Protein AF-A0A813DDY8-F1 (afdb_monomer_lite)

InterPro domains:
  IPR035969 Rab-GAP-TBC domain superfamily [SSF47923] (26-89)

Sequence (117 aa):
SSSASASSSRSSPPAAPKRSTKAMKFDKLLSVPSVDLAALRELLWSGAPEEEPKFRAESWQILLGYLPPVRDRQGPGIAKKRDEYEELRRRHYQSEDGSGELGPHDAESGATLRQIR

Foldseek 3Di:
DDDDDDDDDDDDDPDDPDQDPLNVVLCVQLVDQAHDLVSLCVSCVVPHDPSDCVSVVVSCCCNVVVAPSGDVPRVVSNVVVVVVVVVVCCVPPVVPPDDDDDDVPCPPVVPPPPPDD

Organism: Polarella glacialis (NCBI:txid89957)

Secondary structure (DSSP, 8-state):
----------PPPPPPPPPPHHHHHHHHHHHSSB--HHHHHHHHHT---SS-HHHHHHHHHHHTTSS-SBGGGHHHHHHHHHHHHHHHHHHHHTTSSS-----TT-SSTTSTTS---

Structure (mmCIF, N/CA/C/O backbone):
data_AF-A0A813DDY8-F1
#
_entry.id   AF-A0A813DDY8-F1
#
loop_
_atom_site.group_PDB
_atom_site.id
_atom_site.type_symbol
_atom_site.label_atom_id
_atom_site.label_alt_id
_atom_site.label_comp_id
_atom_site.label_asym_id
_atom_site.label_entity_id
_atom_site.label_seq_id
_atom_site.pdbx_PDB_ins_code
_atom_site.Cartn_x
_atom_site.Cartn_y
_atom_site.Cartn_z
_atom_site.occupancy
_atom_site.B_iso_or_equiv
_atom_site.auth_seq_id
_atom_site.auth_comp_id
_atom_site.auth_asym_i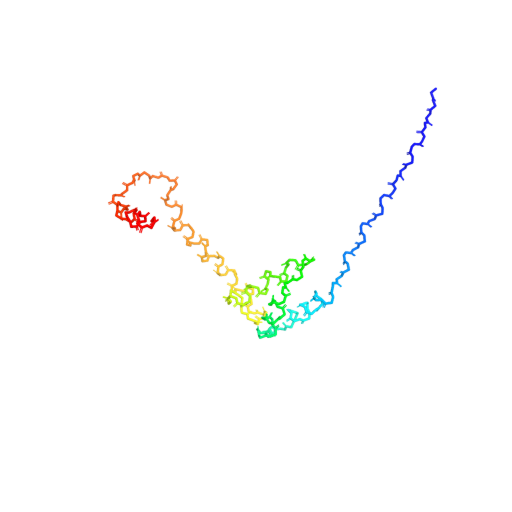d
_atom_site.auth_atom_id
_atom_site.pdbx_PDB_model_num
ATOM 1 N N . SER A 1 1 ? 41.869 3.707 49.674 1.00 40.78 1 SER A N 1
ATOM 2 C CA . SER A 1 1 ? 41.173 3.593 48.380 1.00 40.78 1 SER A CA 1
ATOM 3 C C . SER A 1 1 ? 39.799 3.005 48.620 1.00 40.78 1 SER A C 1
ATOM 5 O O . SER A 1 1 ? 39.710 1.825 48.924 1.00 40.78 1 SER A O 1
ATOM 7 N N . SER A 1 2 ? 38.755 3.832 48.600 1.00 40.12 2 SER A N 1
ATOM 8 C CA . SER A 1 2 ? 37.381 3.411 48.900 1.00 40.12 2 SER A CA 1
ATOM 9 C C . SER A 1 2 ? 36.609 3.266 47.592 1.00 40.12 2 SER A C 1
ATOM 11 O O . SER A 1 2 ? 36.370 4.260 46.910 1.00 40.12 2 SER A O 1
ATOM 13 N N . SER A 1 3 ? 36.261 2.033 47.225 1.00 43.38 3 SER A N 1
ATOM 14 C CA . SER A 1 3 ? 35.426 1.735 46.058 1.00 43.38 3 SER A CA 1
ATOM 15 C C . SER A 1 3 ? 33.970 2.072 46.367 1.00 43.38 3 SER A C 1
ATOM 17 O O . SER A 1 3 ? 33.328 1.389 47.163 1.00 43.38 3 SER A O 1
ATOM 19 N N . ALA A 1 4 ? 33.451 3.126 45.741 1.00 47.62 4 ALA A N 1
ATOM 20 C CA . ALA A 1 4 ? 32.031 3.441 45.745 1.00 47.62 4 ALA A CA 1
ATOM 21 C C . ALA A 1 4 ? 31.342 2.686 44.599 1.00 47.62 4 ALA A C 1
ATOM 23 O O . ALA A 1 4 ? 31.556 2.974 43.422 1.00 47.62 4 ALA A O 1
ATOM 24 N N . SER A 1 5 ? 30.517 1.707 44.961 1.00 52.09 5 SER A N 1
ATOM 25 C CA . SER A 1 5 ? 29.591 1.016 44.067 1.00 52.09 5 SER A CA 1
ATOM 26 C C . SER A 1 5 ? 28.517 1.996 43.587 1.00 52.09 5 SER A C 1
ATOM 28 O O . SER A 1 5 ? 27.595 2.320 44.334 1.00 52.09 5 SE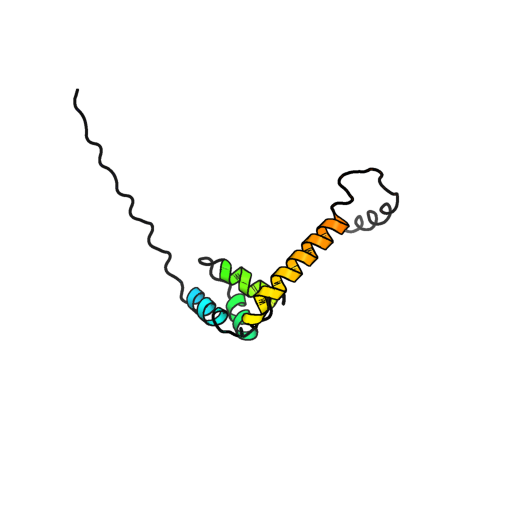R A O 1
ATOM 30 N N . ALA A 1 6 ? 28.630 2.485 42.351 1.00 57.03 6 ALA A N 1
ATOM 31 C CA . ALA A 1 6 ? 27.587 3.284 41.720 1.00 57.03 6 ALA A CA 1
ATOM 32 C C . ALA A 1 6 ? 26.569 2.367 41.025 1.00 57.03 6 ALA A C 1
ATOM 34 O O . ALA A 1 6 ? 26.887 1.588 40.129 1.00 57.03 6 ALA A O 1
ATOM 35 N N . SER A 1 7 ? 25.340 2.475 41.511 1.00 48.88 7 SER A N 1
ATOM 36 C CA . SER A 1 7 ? 24.105 1.814 41.108 1.00 48.88 7 SER A CA 1
ATOM 37 C C . SER A 1 7 ? 23.877 1.752 39.593 1.00 48.88 7 SER A C 1
ATOM 39 O O . SER A 1 7 ? 23.726 2.787 38.942 1.00 48.88 7 SER A O 1
ATOM 41 N N . SER A 1 8 ? 23.726 0.539 39.057 1.00 51.22 8 SER A N 1
ATOM 42 C CA . SER A 1 8 ? 23.184 0.311 37.716 1.00 51.22 8 SER A CA 1
ATOM 43 C C . SER A 1 8 ? 21.703 0.694 37.685 1.00 51.22 8 SER A C 1
ATOM 45 O O . SER A 1 8 ? 20.841 -0.067 38.132 1.00 51.22 8 SER A O 1
ATOM 47 N N . SER A 1 9 ? 21.392 1.872 37.149 1.00 54.31 9 SER A N 1
ATOM 48 C CA . SER A 1 9 ? 20.030 2.250 36.787 1.00 54.31 9 SER A CA 1
ATOM 49 C C . SER A 1 9 ? 19.572 1.368 35.624 1.00 54.31 9 SER A C 1
ATOM 51 O O . SER A 1 9 ? 19.980 1.521 34.476 1.00 54.31 9 SER A O 1
ATOM 53 N N . ARG A 1 10 ? 18.727 0.381 35.928 1.00 51.69 10 ARG A N 1
ATOM 54 C CA . ARG A 1 10 ? 18.013 -0.395 34.912 1.00 51.69 10 ARG A CA 1
ATOM 55 C C . ARG A 1 10 ? 17.005 0.536 34.240 1.00 51.69 10 ARG A C 1
ATOM 57 O O . ARG A 1 10 ? 15.964 0.835 34.820 1.00 51.69 10 ARG A O 1
ATOM 64 N N . SER A 1 11 ? 17.317 1.013 33.039 1.00 58.53 11 SER A N 1
ATOM 65 C CA . SER A 1 11 ? 16.336 1.647 32.163 1.00 58.53 11 SER A CA 1
ATOM 66 C C . SER A 1 11 ? 15.221 0.636 31.873 1.00 58.53 11 SER A C 1
ATOM 68 O O . SER A 1 11 ? 15.465 -0.450 31.347 1.00 58.53 11 SER A O 1
ATOM 70 N N . SER A 1 12 ? 13.991 0.957 32.282 1.00 58.38 12 SER A N 1
ATOM 71 C CA . SER A 1 12 ? 12.818 0.182 31.866 1.00 58.38 12 SER A CA 1
ATOM 72 C C . SER A 1 12 ? 12.679 0.254 30.343 1.00 58.38 12 SER A C 1
ATOM 74 O O . SER A 1 12 ? 12.902 1.329 29.777 1.00 58.38 12 SER A O 1
ATOM 76 N N . PRO A 1 13 ? 12.308 -0.848 29.666 1.00 64.88 13 PRO A N 1
ATOM 77 C CA . PRO A 1 13 ? 12.041 -0.808 28.238 1.00 64.88 13 PRO A CA 1
ATOM 78 C C . PRO A 1 13 ? 10.888 0.172 27.969 1.00 64.88 13 PRO A C 1
ATOM 80 O O . PRO A 1 13 ? 9.930 0.205 28.751 1.00 64.88 13 PRO A O 1
ATOM 83 N N . PRO A 1 14 ? 10.956 0.982 26.897 1.00 62.22 14 PRO A N 1
ATOM 84 C CA . PRO A 1 14 ? 9.852 1.857 26.537 1.00 62.22 14 PRO A CA 1
ATOM 85 C C . PRO A 1 14 ? 8.606 0.997 26.313 1.00 62.22 14 PRO A C 1
ATOM 87 O O . PRO A 1 14 ? 8.636 0.024 25.558 1.00 62.22 14 PRO A O 1
ATOM 90 N N . ALA A 1 15 ? 7.522 1.329 27.018 1.00 64.38 15 ALA A N 1
ATOM 91 C CA . ALA A 1 15 ? 6.239 0.664 26.854 1.00 64.38 15 ALA A CA 1
ATOM 92 C C . ALA A 1 15 ? 5.857 0.675 25.366 1.00 64.38 15 ALA A C 1
ATOM 94 O O . ALA A 1 15 ? 5.884 1.732 24.732 1.00 64.38 15 ALA A O 1
ATOM 95 N N . ALA A 1 16 ? 5.535 -0.497 24.809 1.00 62.88 16 ALA A N 1
ATOM 96 C CA . ALA A 1 16 ? 5.144 -0.617 23.410 1.00 62.88 16 ALA A CA 1
ATOM 97 C C . ALA A 1 16 ? 4.017 0.386 23.091 1.00 62.88 16 ALA A C 1
ATOM 99 O O . ALA A 1 16 ? 3.084 0.524 23.896 1.00 62.88 16 ALA A O 1
ATOM 100 N N . PRO A 1 17 ? 4.086 1.099 21.952 1.00 66.19 17 PRO A N 1
ATOM 101 C CA . PRO A 1 17 ? 3.071 2.078 21.599 1.00 66.19 17 PRO A CA 1
ATOM 102 C C . PRO A 1 17 ? 1.709 1.385 21.527 1.00 66.19 17 PRO A C 1
ATOM 104 O O . PRO A 1 17 ? 1.537 0.361 20.862 1.00 66.19 17 PRO A O 1
ATOM 107 N N . LYS A 1 18 ? 0.732 1.922 22.261 1.00 71.62 18 LYS A N 1
ATOM 108 C CA . LYS A 1 18 ? -0.633 1.392 22.263 1.00 71.62 18 LYS A CA 1
ATOM 109 C C . LYS A 1 18 ? -1.221 1.602 20.869 1.00 71.62 18 LYS A C 1
ATOM 111 O O . LYS A 1 18 ? -1.380 2.743 20.445 1.00 71.62 18 LYS A O 1
ATOM 116 N N . ARG A 1 19 ? -1.550 0.515 20.162 1.00 78.56 19 ARG A N 1
ATOM 117 C CA . ARG A 1 19 ? -2.208 0.606 18.849 1.00 78.56 19 ARG A CA 1
ATOM 118 C C . ARG A 1 19 ? -3.544 1.331 18.997 1.00 78.56 19 ARG A C 1
ATOM 120 O O . ARG A 1 19 ? -4.382 0.917 19.798 1.00 78.56 19 ARG A O 1
ATOM 127 N N . SER A 1 20 ? -3.746 2.397 18.226 1.00 88.31 20 SER A N 1
ATOM 128 C CA . SER A 1 20 ? -5.016 3.121 18.232 1.00 88.31 20 SER A CA 1
ATOM 129 C C . SER A 1 20 ? -6.128 2.281 17.595 1.00 88.31 20 SER A C 1
ATOM 131 O O . SER A 1 20 ? -5.883 1.415 16.747 1.00 88.31 20 SER A O 1
ATOM 133 N N . THR A 1 21 ? -7.385 2.574 17.936 1.00 89.38 21 THR A N 1
ATOM 134 C CA . THR A 1 21 ? -8.562 1.956 17.297 1.00 89.38 21 THR A CA 1
ATOM 135 C C . THR A 1 21 ? -8.526 2.109 15.775 1.00 89.38 21 THR A C 1
ATOM 137 O O . THR A 1 21 ? -9.060 1.281 15.039 1.00 89.38 21 THR A O 1
ATOM 140 N N . LYS A 1 22 ? -7.877 3.168 15.281 1.00 89.31 22 LYS A N 1
ATOM 141 C CA . LYS A 1 22 ? -7.716 3.422 13.855 1.00 89.31 22 LYS A CA 1
ATOM 142 C C . LYS A 1 22 ? -6.718 2.467 13.209 1.00 89.31 22 LYS A C 1
ATOM 144 O O . LYS A 1 22 ? -7.043 1.890 12.176 1.00 89.31 22 LYS A O 1
ATOM 149 N N . ALA A 1 23 ? -5.571 2.231 13.845 1.00 90.56 23 ALA A N 1
ATOM 150 C CA . ALA A 1 23 ? -4.608 1.226 13.397 1.00 90.56 23 ALA A CA 1
ATOM 151 C C . ALA A 1 23 ? -5.255 -0.167 13.296 1.00 90.56 23 ALA A C 1
ATOM 153 O O . ALA A 1 23 ? -5.066 -0.863 12.305 1.00 90.56 23 ALA A O 1
ATOM 154 N N . MET A 1 24 ? -6.113 -0.533 14.255 1.00 92.25 24 MET A N 1
ATOM 155 C CA . MET A 1 24 ? -6.853 -1.803 14.213 1.00 92.25 24 MET A CA 1
ATOM 156 C C . MET A 1 24 ? -7.824 -1.897 13.024 1.00 92.25 24 MET A C 1
ATOM 158 O O . MET A 1 24 ? -7.973 -2.963 12.431 1.00 92.25 24 MET A O 1
ATOM 162 N N . LYS A 1 25 ? -8.485 -0.791 12.653 1.00 92.75 25 LYS A N 1
ATOM 163 C CA . LYS A 1 25 ? -9.373 -0.747 11.478 1.00 92.75 25 LYS A CA 1
ATOM 164 C C . LYS A 1 25 ? -8.597 -0.927 10.173 1.00 92.75 25 LYS A C 1
ATOM 166 O O . LYS A 1 25 ? -9.056 -1.676 9.316 1.00 92.75 25 LYS A O 1
ATOM 171 N N . PHE A 1 26 ? -7.434 -0.284 10.043 1.00 93.88 26 PHE A N 1
ATOM 172 C CA . PHE A 1 26 ? -6.550 -0.470 8.888 1.00 93.88 26 PHE A CA 1
ATOM 173 C C . PHE A 1 26 ? -6.056 -1.909 8.790 1.00 93.88 26 PHE A C 1
ATOM 175 O O . PHE A 1 26 ? -6.180 -2.518 7.736 1.00 93.88 26 PHE A O 1
ATOM 182 N N . ASP A 1 27 ? -5.575 -2.470 9.897 1.00 92.75 27 ASP A N 1
ATOM 183 C CA . ASP A 1 27 ? -5.096 -3.852 9.965 1.00 92.75 27 ASP A CA 1
ATOM 184 C C . ASP A 1 27 ? -6.193 -4.842 9.537 1.00 92.75 27 ASP A C 1
ATOM 186 O O . ASP A 1 27 ? -5.984 -5.709 8.690 1.00 92.75 27 ASP A O 1
ATOM 190 N N . LYS A 1 28 ? -7.424 -4.651 10.029 1.00 94.00 28 LYS A N 1
ATOM 191 C CA . LYS A 1 28 ? -8.576 -5.464 9.617 1.00 94.00 28 LYS A CA 1
ATOM 192 C C . LYS A 1 28 ? -8.902 -5.317 8.125 1.00 94.00 28 LYS A C 1
ATOM 194 O O . LYS A 1 28 ? -9.223 -6.309 7.482 1.00 94.00 28 LYS A O 1
ATOM 199 N N . LEU A 1 29 ? -8.844 -4.104 7.579 1.00 93.69 29 LEU A N 1
ATOM 200 C CA . LEU A 1 29 ? -9.200 -3.839 6.182 1.00 93.69 29 LEU A CA 1
ATOM 201 C C . LEU A 1 29 ? -8.112 -4.275 5.187 1.00 93.69 29 LEU A C 1
ATOM 203 O O . LEU A 1 29 ? -8.431 -4.663 4.072 1.00 93.69 29 LEU A O 1
ATOM 207 N N . LEU A 1 30 ? -6.838 -4.217 5.571 1.00 91.88 30 LEU A N 1
ATOM 208 C CA . LEU A 1 30 ? -5.709 -4.608 4.718 1.00 91.88 30 LEU A CA 1
ATOM 209 C C . LEU A 1 30 ? -5.360 -6.096 4.855 1.00 91.88 30 LEU A C 1
ATOM 211 O O . LEU A 1 30 ? -4.734 -6.676 3.971 1.00 91.88 30 LEU A O 1
ATOM 215 N N . SER A 1 31 ? -5.789 -6.750 5.939 1.00 91.69 31 SER A N 1
ATOM 216 C CA . SER A 1 31 ? -5.567 -8.189 6.122 1.00 91.69 31 SER A CA 1
ATOM 217 C C . SER A 1 31 ? -6.449 -9.068 5.229 1.00 91.69 31 SER A C 1
ATOM 219 O O . SER A 1 31 ? -6.057 -10.203 4.950 1.00 91.69 31 SER A O 1
ATOM 221 N N . VAL A 1 32 ? -7.592 -8.571 4.737 1.00 92.81 32 VAL A N 1
ATOM 222 C CA . VAL A 1 32 ? -8.493 -9.364 3.883 1.00 92.81 32 VAL A CA 1
ATOM 223 C C . VAL A 1 32 ? -7.880 -9.671 2.504 1.00 92.81 32 VAL A C 1
ATOM 225 O O . VAL A 1 32 ? -7.102 -8.872 1.986 1.00 92.81 32 VAL A O 1
ATOM 228 N N . PRO A 1 33 ? -8.231 -10.805 1.862 1.00 89.75 33 PRO A N 1
ATOM 229 C CA . PRO A 1 33 ? -7.649 -11.205 0.572 1.00 89.75 33 PRO A CA 1
ATOM 230 C C . PRO A 1 33 ? -7.911 -10.229 -0.582 1.00 89.75 33 PRO A C 1
ATOM 232 O O . PRO A 1 33 ? -7.103 -10.128 -1.504 1.00 89.75 33 PRO A O 1
ATOM 235 N N . SER A 1 34 ? -9.044 -9.526 -0.535 1.00 92.44 34 SER A N 1
ATOM 236 C CA . SER A 1 34 ? -9.429 -8.491 -1.491 1.00 92.44 34 SER A CA 1
ATOM 237 C C . SER A 1 34 ? -9.839 -7.245 -0.722 1.00 92.44 34 SER A C 1
ATOM 239 O O . SER A 1 34 ? -10.809 -7.280 0.034 1.00 92.44 34 SER A O 1
ATOM 241 N N . VAL A 1 35 ? -9.103 -6.156 -0.916 1.00 93.25 35 VAL A N 1
ATOM 242 C CA . VAL A 1 35 ? -9.323 -4.897 -0.198 1.00 93.25 35 VAL A CA 1
ATOM 243 C C . VAL A 1 35 ? -10.463 -4.105 -0.841 1.00 93.25 35 VAL A C 1
ATOM 245 O O . VAL A 1 35 ? -10.475 -3.892 -2.053 1.00 93.25 35 VAL A O 1
ATOM 248 N N . ASP A 1 36 ? -11.412 -3.639 -0.025 1.00 93.88 36 ASP A N 1
ATOM 249 C CA . ASP A 1 36 ? -12.465 -2.718 -0.462 1.00 93.88 36 ASP A CA 1
ATOM 250 C C . ASP A 1 36 ? -11.905 -1.292 -0.595 1.00 93.88 36 ASP A C 1
ATOM 252 O O . ASP A 1 36 ? -11.569 -0.633 0.392 1.00 93.88 36 ASP A O 1
ATOM 256 N N . LEU A 1 37 ? -11.819 -0.812 -1.838 1.00 93.62 37 LEU A N 1
ATOM 257 C CA . LEU A 1 37 ? -11.277 0.503 -2.178 1.00 93.62 37 LEU A CA 1
ATOM 258 C C . LEU A 1 37 ? -12.126 1.665 -1.651 1.00 93.62 37 LEU A C 1
ATOM 260 O O . LEU A 1 37 ? -11.571 2.719 -1.335 1.00 93.62 37 LEU A O 1
ATOM 264 N N . ALA A 1 38 ? -13.448 1.500 -1.557 1.00 93.69 38 ALA A N 1
ATOM 265 C CA . ALA A 1 38 ? -14.334 2.551 -1.066 1.00 93.69 38 ALA A CA 1
ATOM 266 C C . ALA A 1 38 ? -14.129 2.743 0.440 1.00 93.69 38 ALA A C 1
ATOM 268 O O . ALA A 1 38 ? -13.839 3.852 0.893 1.00 93.69 38 ALA A O 1
ATOM 269 N N . ALA A 1 39 ? -14.160 1.644 1.200 1.00 93.31 39 ALA A N 1
ATOM 270 C CA . ALA A 1 39 ? -13.875 1.661 2.632 1.00 93.31 39 ALA A CA 1
ATOM 271 C C . ALA A 1 39 ? -12.451 2.161 2.935 1.00 93.31 39 ALA A C 1
ATOM 273 O O . ALA A 1 39 ? -12.242 2.899 3.901 1.00 93.31 39 ALA A O 1
ATOM 274 N N . LEU A 1 40 ? -11.475 1.799 2.094 1.00 93.44 40 LEU A N 1
ATOM 275 C CA . LEU A 1 40 ? -10.090 2.239 2.246 1.00 93.44 40 LEU A CA 1
ATOM 276 C C . LEU A 1 40 ? -9.951 3.752 2.048 1.00 93.44 40 LEU A C 1
ATOM 278 O O . LEU A 1 40 ? -9.278 4.402 2.846 1.00 93.44 40 LEU A O 1
ATOM 282 N N . ARG A 1 41 ? -10.611 4.325 1.031 1.00 94.19 41 ARG A N 1
ATOM 283 C CA . ARG A 1 41 ? -10.623 5.779 0.790 1.00 94.19 41 ARG A CA 1
ATOM 284 C C . ARG A 1 41 ? -11.213 6.539 1.962 1.00 94.19 41 ARG A C 1
ATOM 286 O O . ARG A 1 41 ? -10.575 7.471 2.433 1.00 94.19 41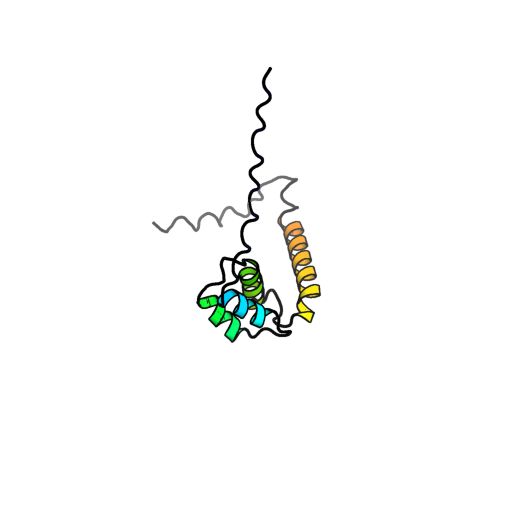 ARG A O 1
ATOM 293 N N . GLU A 1 42 ? -12.377 6.126 2.449 1.00 93.31 42 GLU A N 1
ATOM 294 C CA . GLU A 1 42 ? -13.033 6.768 3.594 1.00 93.31 42 GLU A CA 1
ATOM 295 C C . GLU A 1 42 ? -12.140 6.748 4.842 1.00 93.31 42 GLU A C 1
ATOM 297 O O . GLU A 1 42 ? -11.931 7.764 5.516 1.00 93.31 42 GLU A O 1
ATOM 302 N N . LEU A 1 43 ? -11.530 5.594 5.127 1.00 92.06 43 LEU A N 1
ATOM 303 C CA . LEU A 1 43 ? -10.659 5.452 6.287 1.00 92.06 43 LEU A CA 1
ATOM 304 C C . LEU A 1 43 ? -9.389 6.312 6.162 1.00 92.06 43 LEU A C 1
ATOM 306 O O . LEU A 1 43 ? -8.953 6.903 7.153 1.00 92.06 43 LEU A O 1
ATOM 310 N N . LEU A 1 44 ? -8.823 6.410 4.957 1.00 92.38 44 LEU A N 1
ATOM 311 C CA . LEU A 1 44 ? -7.616 7.181 4.662 1.00 92.38 44 LEU A CA 1
ATOM 312 C C . LEU A 1 44 ? -7.872 8.692 4.569 1.00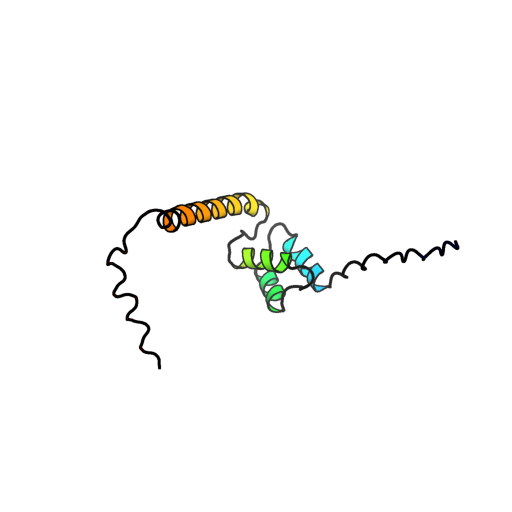 92.38 44 LEU A C 1
ATOM 314 O O . LEU A 1 44 ? -6.991 9.471 4.930 1.00 92.38 44 LEU A O 1
ATOM 318 N N . TRP A 1 45 ? -9.067 9.107 4.138 1.00 90.06 45 TRP A N 1
ATOM 319 C CA . TRP A 1 45 ? -9.471 10.513 4.031 1.00 90.06 45 TRP A CA 1
ATOM 320 C C . TRP A 1 45 ? -9.452 11.214 5.387 1.00 90.06 45 TRP A C 1
ATOM 322 O O . TRP A 1 45 ? -8.988 12.342 5.514 1.00 90.06 45 TRP A O 1
ATOM 332 N N . SER A 1 46 ? -9.850 10.497 6.440 1.00 85.38 46 SER A N 1
ATOM 333 C CA . SER A 1 46 ? -9.725 10.966 7.826 1.00 85.38 46 SER A CA 1
ATOM 334 C C . SER A 1 46 ? -8.279 10.934 8.369 1.00 85.38 46 SER A C 1
ATOM 336 O O . SER A 1 46 ? -8.072 11.093 9.572 1.00 85.38 46 SER A O 1
ATOM 338 N N . GLY A 1 47 ? -7.278 10.667 7.521 1.00 85.94 47 GLY A N 1
ATOM 339 C CA . GLY A 1 47 ? -5.850 10.550 7.845 1.00 85.94 47 GLY A CA 1
ATOM 340 C C . GLY A 1 47 ? -5.409 9.110 8.128 1.00 85.94 47 GLY A C 1
ATOM 341 O O . GLY A 1 47 ? -6.196 8.310 8.618 1.00 85.94 47 GLY A O 1
ATOM 342 N N . ALA A 1 48 ? -4.152 8.752 7.852 1.00 86.50 48 ALA A N 1
ATOM 343 C CA . ALA A 1 48 ? -3.604 7.438 8.218 1.00 86.50 48 ALA A CA 1
ATOM 344 C C . ALA A 1 48 ? -2.949 7.476 9.619 1.00 86.50 48 ALA A C 1
ATOM 346 O O . ALA A 1 48 ? -2.490 8.550 10.014 1.00 86.50 48 ALA A O 1
ATOM 347 N N . PRO A 1 49 ? -2.871 6.342 10.347 1.00 86.44 49 PRO A N 1
ATOM 348 C CA . PRO A 1 49 ? -2.245 6.275 11.668 1.00 86.44 49 PRO A CA 1
ATOM 349 C C . PRO A 1 49 ? -0.780 6.718 11.585 1.00 86.44 49 PRO A C 1
ATOM 351 O O . PRO A 1 49 ? -0.067 6.325 10.658 1.00 86.44 49 PRO A O 1
ATOM 354 N N . GLU A 1 50 ? -0.332 7.546 12.525 1.00 83.75 50 GLU A N 1
ATOM 355 C CA . GLU A 1 50 ? 1.067 7.995 12.591 1.00 83.75 50 GLU A CA 1
ATOM 356 C C . GLU A 1 50 ? 1.969 6.924 13.204 1.00 83.75 50 GLU A C 1
ATOM 358 O O . GLU A 1 50 ? 3.149 6.832 12.876 1.00 83.75 50 GLU A O 1
ATOM 363 N N . GLU A 1 51 ? 1.392 6.066 14.046 1.00 85.00 51 GLU A N 1
ATOM 364 C CA . GLU A 1 51 ? 2.112 5.027 14.772 1.00 85.00 51 GLU A CA 1
ATOM 365 C C . GLU A 1 51 ? 2.605 3.908 13.843 1.00 85.00 51 GLU A C 1
ATOM 367 O O . GLU A 1 51 ? 3.574 3.219 14.155 1.00 85.00 51 GLU A O 1
ATOM 372 N N . GLU A 1 52 ? 1.950 3.724 12.691 1.00 86.50 52 GLU A N 1
ATOM 373 C CA . GLU A 1 52 ? 2.264 2.667 11.727 1.00 86.50 52 GLU A CA 1
ATOM 374 C C . GLU A 1 52 ? 2.293 3.198 10.279 1.00 86.50 52 GLU A C 1
ATOM 376 O O . GLU A 1 52 ? 1.313 3.073 9.534 1.00 86.50 52 GLU A O 1
ATOM 381 N N . PRO A 1 53 ? 3.448 3.725 9.822 1.00 86.56 53 PRO A N 1
ATOM 382 C CA . PRO A 1 53 ? 3.602 4.312 8.487 1.00 86.56 53 PRO A CA 1
ATOM 383 C C . PRO A 1 53 ? 3.307 3.345 7.332 1.00 86.56 53 PRO A C 1
ATOM 385 O O . PRO A 1 53 ? 2.902 3.777 6.250 1.00 86.56 53 PRO A O 1
ATOM 388 N N . LYS A 1 54 ? 3.469 2.033 7.558 1.00 90.19 54 LYS A N 1
ATOM 389 C CA . LYS A 1 54 ? 3.222 0.989 6.551 1.00 90.19 54 LYS A CA 1
ATOM 390 C C . LYS A 1 54 ? 1.796 1.031 5.996 1.00 90.19 54 LYS A C 1
ATOM 392 O O . LYS A 1 54 ? 1.616 0.847 4.798 1.00 90.19 54 LYS A O 1
ATOM 397 N N . PHE A 1 55 ? 0.801 1.349 6.832 1.00 91.62 55 PHE A N 1
ATOM 398 C CA . PHE A 1 55 ? -0.595 1.385 6.397 1.00 91.62 55 PHE A CA 1
ATOM 399 C C . PHE A 1 55 ? -0.822 2.485 5.371 1.00 91.62 55 PHE A C 1
ATOM 401 O O . PHE A 1 55 ? -1.565 2.288 4.414 1.00 91.62 55 PHE A O 1
ATOM 408 N N . ARG A 1 56 ? -0.147 3.629 5.531 1.00 91.62 56 ARG A N 1
ATOM 409 C CA . ARG A 1 56 ? -0.197 4.715 4.552 1.00 91.62 56 ARG A CA 1
ATOM 410 C C . ARG A 1 56 ? 0.404 4.258 3.225 1.00 91.62 56 ARG A C 1
ATOM 412 O O . ARG A 1 56 ? -0.260 4.390 2.204 1.00 91.62 56 ARG A O 1
ATOM 419 N N . ALA A 1 57 ? 1.614 3.699 3.245 1.00 91.12 57 ALA A N 1
ATOM 420 C CA . ALA A 1 57 ? 2.293 3.249 2.031 1.00 91.12 57 ALA A CA 1
ATOM 421 C C . ALA A 1 57 ? 1.458 2.214 1.253 1.00 91.12 57 ALA A C 1
ATOM 423 O O . ALA A 1 57 ? 1.179 2.421 0.074 1.00 91.12 57 ALA A O 1
ATOM 424 N N . GLU A 1 58 ? 0.992 1.159 1.924 1.00 91.31 58 GLU A N 1
ATOM 425 C CA . GLU A 1 58 ? 0.194 0.092 1.305 1.00 91.31 58 GLU A CA 1
ATOM 426 C C . GLU A 1 58 ? -1.140 0.621 0.760 1.00 91.31 58 GLU A C 1
ATOM 428 O O . GLU A 1 58 ? -1.502 0.346 -0.385 1.00 91.31 58 GLU A O 1
ATOM 433 N N . SER A 1 59 ? -1.836 1.464 1.532 1.00 93.19 59 SER A N 1
ATOM 434 C CA . SER A 1 59 ? -3.102 2.055 1.088 1.00 93.19 59 SER A CA 1
ATOM 435 C C . SER A 1 59 ? -2.922 2.894 -0.175 1.00 93.19 59 SER A C 1
ATOM 437 O O . SER A 1 59 ? -3.705 2.772 -1.112 1.00 93.19 59 SER A O 1
ATOM 439 N N . TRP A 1 60 ? -1.883 3.732 -0.227 1.00 91.94 60 TRP A N 1
ATOM 440 C CA . TRP A 1 60 ? -1.609 4.576 -1.391 1.00 91.94 60 TRP A CA 1
ATOM 441 C C . TRP A 1 60 ? -1.226 3.746 -2.611 1.00 91.94 60 TRP A C 1
ATOM 443 O O . TRP A 1 60 ? -1.712 4.016 -3.704 1.00 91.94 60 TRP A O 1
ATOM 453 N N . GLN A 1 61 ? -0.413 2.706 -2.435 1.00 91.38 61 GLN A N 1
ATOM 454 C CA . GLN A 1 61 ? -0.068 1.801 -3.526 1.00 91.38 61 GLN A CA 1
ATOM 455 C C . GLN A 1 61 ? -1.306 1.122 -4.129 1.00 91.38 61 GLN A C 1
ATOM 457 O O . GLN A 1 61 ? -1.414 1.026 -5.351 1.00 91.38 61 GLN A O 1
ATOM 462 N N . ILE A 1 62 ? -2.254 0.686 -3.296 1.00 91.38 62 ILE A N 1
ATOM 463 C CA . ILE A 1 62 ? -3.511 0.085 -3.757 1.00 91.38 62 ILE A CA 1
ATOM 464 C C . ILE A 1 62 ? -4.394 1.133 -4.454 1.00 91.38 62 ILE A C 1
ATOM 466 O O . ILE A 1 62 ? -4.883 0.895 -5.556 1.00 91.38 62 ILE A O 1
ATOM 470 N N . LEU A 1 63 ? -4.578 2.312 -3.851 1.00 91.69 63 LEU A N 1
ATOM 471 C CA . LEU A 1 63 ? -5.457 3.359 -4.389 1.00 91.69 63 LEU A CA 1
ATOM 472 C C . LEU A 1 63 ? -4.955 3.969 -5.700 1.00 91.69 63 LEU A C 1
ATOM 474 O O . LEU A 1 63 ? -5.764 4.332 -6.549 1.00 91.69 63 LEU A O 1
ATOM 478 N N . LEU A 1 64 ? -3.637 4.066 -5.873 1.00 90.56 64 LEU A N 1
ATOM 479 C CA . LEU A 1 64 ? -3.011 4.520 -7.116 1.00 90.56 64 LEU A CA 1
ATOM 480 C C . LEU A 1 64 ? -2.967 3.420 -8.189 1.00 90.56 64 LEU A C 1
ATOM 482 O O . LEU A 1 64 ? -2.481 3.663 -9.290 1.00 90.56 64 LEU A O 1
ATOM 486 N N . GLY A 1 65 ? -3.439 2.207 -7.878 1.00 86.88 65 GLY A N 1
ATOM 487 C CA . GLY A 1 65 ? -3.425 1.071 -8.798 1.00 86.88 65 GLY A CA 1
ATOM 488 C C . GLY A 1 65 ? -2.035 0.473 -9.031 1.00 86.88 65 GLY A C 1
ATOM 489 O O . GLY A 1 65 ? -1.861 -0.311 -9.962 1.00 86.88 65 GLY A O 1
ATOM 490 N N . TYR A 1 66 ? -1.045 0.815 -8.200 1.00 86.69 66 TYR A N 1
ATOM 491 C CA . TYR A 1 66 ? 0.281 0.194 -8.244 1.00 86.69 66 TYR A CA 1
ATOM 492 C C . TYR A 1 66 ? 0.222 -1.268 -7.784 1.00 86.69 66 TYR A C 1
ATOM 494 O O . TYR A 1 66 ? 0.906 -2.127 -8.340 1.00 86.69 66 TYR A O 1
ATOM 502 N N . LEU A 1 67 ? -0.627 -1.556 -6.793 1.00 86.12 67 LEU A N 1
ATOM 503 C CA . LEU A 1 67 ? -0.935 -2.910 -6.346 1.00 86.12 67 LEU A CA 1
ATOM 504 C C . LEU A 1 67 ? -2.362 -3.291 -6.735 1.00 86.12 67 LEU A C 1
ATOM 506 O O . LEU A 1 67 ? -3.281 -2.506 -6.491 1.00 86.12 67 LEU A O 1
ATOM 510 N N . PRO A 1 68 ? -2.593 -4.505 -7.270 1.00 85.31 68 PRO A N 1
ATOM 511 C CA . PRO A 1 68 ? -3.949 -5.010 -7.387 1.00 85.31 68 PRO A CA 1
ATOM 512 C C . PRO A 1 68 ? -4.591 -5.107 -5.986 1.00 85.31 68 PRO A C 1
ATOM 514 O O . PRO A 1 68 ? -3.914 -5.508 -5.034 1.00 85.31 68 PRO A O 1
ATOM 517 N N . PRO A 1 69 ? -5.898 -4.814 -5.842 1.00 85.38 69 PRO A N 1
ATOM 518 C CA . PRO A 1 69 ? -6.606 -4.936 -4.560 1.00 85.38 69 PRO A CA 1
ATOM 519 C C . PRO A 1 69 ? -6.628 -6.369 -4.002 1.00 85.38 69 PRO A C 1
ATOM 521 O O . PRO A 1 69 ? -6.856 -6.568 -2.812 1.00 85.38 69 PRO A O 1
ATOM 524 N N . VAL A 1 70 ? -6.394 -7.363 -4.868 1.00 87.88 70 VAL A N 1
ATOM 525 C CA . VAL A 1 70 ? -6.294 -8.786 -4.525 1.00 87.88 70 VAL A CA 1
ATOM 526 C C . VAL A 1 70 ? -4.849 -9.139 -4.179 1.00 87.88 70 VAL A C 1
ATOM 528 O O . VAL A 1 70 ? -3.967 -9.065 -5.038 1.00 87.88 70 VAL A O 1
ATOM 531 N N . ARG A 1 71 ? -4.621 -9.573 -2.937 1.00 82.19 71 ARG A N 1
ATOM 532 C CA . ARG A 1 71 ? -3.282 -9.740 -2.347 1.00 82.19 71 ARG A CA 1
ATOM 533 C C . ARG A 1 71 ? -2.426 -10.804 -3.033 1.00 82.19 71 ARG A C 1
ATOM 535 O O . ARG A 1 71 ? -1.264 -10.538 -3.327 1.00 82.19 71 ARG A O 1
ATOM 542 N N . ASP A 1 72 ? -3.003 -11.949 -3.396 1.00 81.38 72 ASP A N 1
ATOM 543 C CA . ASP A 1 72 ? -2.271 -13.059 -4.040 1.00 81.38 72 ASP A CA 1
ATOM 544 C C . ASP A 1 72 ? -1.590 -12.662 -5.358 1.00 81.38 72 ASP A C 1
ATOM 546 O O . ASP A 1 72 ? -0.620 -13.283 -5.789 1.00 81.38 72 ASP A O 1
ATOM 550 N N . ARG A 1 73 ? -2.078 -11.600 -6.010 1.00 77.75 73 ARG A N 1
ATOM 551 C CA . ARG A 1 73 ? -1.559 -11.119 -7.296 1.00 77.75 73 ARG A CA 1
ATOM 552 C C . ARG A 1 73 ? -0.505 -10.019 -7.156 1.00 77.75 73 ARG A C 1
ATOM 554 O O . ARG A 1 73 ? 0.060 -9.600 -8.162 1.00 77.75 73 ARG A O 1
ATOM 561 N N . GLN A 1 74 ? -0.240 -9.537 -5.941 1.00 80.06 74 GLN A N 1
ATOM 562 C CA . GLN A 1 74 ? 0.648 -8.395 -5.710 1.00 80.06 74 GLN A CA 1
ATOM 563 C C . GLN A 1 74 ? 2.126 -8.751 -5.924 1.00 80.06 74 GLN A C 1
ATOM 565 O O . GLN A 1 74 ? 2.841 -7.996 -6.578 1.00 80.06 74 GLN A O 1
ATOM 570 N N . GLY A 1 75 ? 2.581 -9.912 -5.440 1.00 76.75 75 GLY A N 1
ATOM 571 C CA . GLY A 1 75 ? 4.002 -10.294 -5.455 1.00 76.75 75 GLY A CA 1
ATOM 572 C C . GLY A 1 75 ? 4.660 -10.259 -6.846 1.00 76.75 75 GLY A C 1
ATOM 573 O O . GLY A 1 75 ? 5.624 -9.514 -7.034 1.00 76.75 75 GLY A O 1
ATOM 574 N N . PRO A 1 76 ? 4.136 -10.997 -7.844 1.00 77.50 76 PRO A N 1
ATOM 575 C CA . PRO A 1 76 ? 4.730 -11.041 -9.183 1.00 77.50 76 PRO A CA 1
ATOM 576 C C . PRO A 1 76 ? 4.667 -9.699 -9.931 1.00 77.50 76 PRO A C 1
ATOM 578 O O . PRO A 1 76 ? 5.567 -9.374 -10.703 1.00 77.50 76 PRO A O 1
ATOM 581 N N . GLY A 1 77 ? 3.614 -8.903 -9.700 1.00 78.19 77 GLY A N 1
ATOM 582 C CA . GLY A 1 77 ? 3.421 -7.614 -10.369 1.00 78.19 77 GLY A CA 1
ATOM 583 C C . GLY A 1 77 ? 4.416 -6.543 -9.917 1.00 78.19 77 GLY A C 1
ATOM 584 O O . GLY A 1 77 ? 4.942 -5.804 -10.750 1.00 78.19 77 GLY A O 1
ATOM 585 N N . ILE A 1 78 ? 4.719 -6.490 -8.614 1.00 80.44 78 ILE A N 1
ATOM 586 C CA . ILE A 1 78 ? 5.670 -5.518 -8.049 1.00 80.44 78 ILE A CA 1
ATOM 587 C C . ILE A 1 78 ? 7.068 -5.725 -8.623 1.00 80.44 78 ILE A C 1
ATOM 589 O O . ILE A 1 78 ? 7.717 -4.751 -8.996 1.00 80.44 78 ILE A O 1
ATOM 593 N N . ALA A 1 79 ? 7.530 -6.978 -8.677 1.00 84.44 79 ALA A N 1
ATOM 594 C CA . ALA A 1 79 ? 8.859 -7.305 -9.186 1.00 84.44 79 ALA A CA 1
ATOM 595 C C . ALA A 1 79 ? 9.013 -6.811 -10.630 1.00 84.44 79 ALA A C 1
ATOM 597 O O . ALA A 1 79 ? 9.872 -5.980 -10.905 1.00 84.44 79 ALA A O 1
ATOM 598 N N . LYS A 1 80 ? 8.066 -7.175 -11.502 1.00 87.00 80 LYS A N 1
ATOM 599 C CA . LYS A 1 80 ? 8.062 -6.732 -12.899 1.00 87.00 80 LYS A CA 1
ATOM 600 C C . LYS A 1 80 ? 8.059 -5.205 -13.039 1.00 87.00 80 LYS A C 1
ATOM 602 O O . LYS A 1 80 ? 8.803 -4.662 -13.846 1.00 87.00 80 LYS A O 1
ATOM 607 N N . LYS A 1 81 ? 7.249 -4.493 -12.247 1.00 86.38 81 LYS A N 1
ATOM 608 C CA . LYS A 1 81 ? 7.200 -3.020 -12.281 1.00 86.38 81 LYS A CA 1
ATOM 609 C C . LYS A 1 81 ? 8.504 -2.366 -11.823 1.00 86.38 81 LYS A C 1
ATOM 611 O O . LYS A 1 81 ? 8.845 -1.292 -12.313 1.00 86.38 81 LYS A O 1
ATOM 616 N N . ARG A 1 82 ? 9.212 -2.979 -10.873 1.00 91.12 82 ARG A N 1
ATOM 617 C CA . ARG A 1 82 ? 10.527 -2.507 -10.419 1.00 91.12 82 ARG A CA 1
ATOM 618 C C . ARG A 1 82 ? 11.592 -2.728 -11.486 1.00 91.12 82 ARG A C 1
ATOM 620 O O . ARG A 1 82 ? 12.344 -1.798 -11.755 1.00 91.12 82 ARG A O 1
ATOM 627 N N . ASP A 1 83 ? 11.579 -3.884 -12.140 1.00 90.38 83 ASP A N 1
ATOM 628 C CA . ASP A 1 83 ? 12.496 -4.186 -13.241 1.0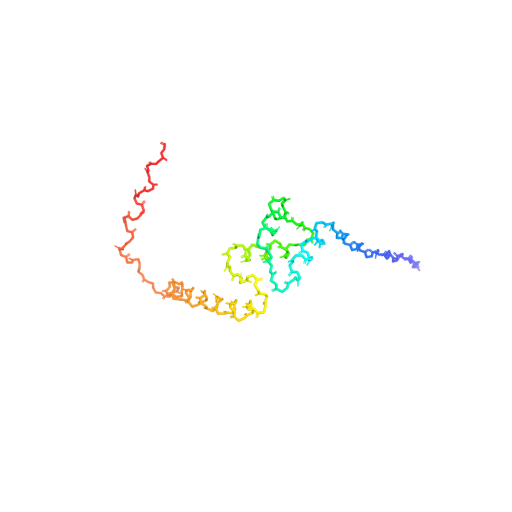0 90.38 83 ASP A CA 1
ATOM 629 C C . ASP A 1 83 ? 12.276 -3.226 -14.423 1.00 90.38 83 ASP A C 1
ATOM 631 O O . ASP A 1 83 ? 13.232 -2.651 -14.939 1.00 90.38 83 ASP A O 1
ATOM 635 N N . GLU A 1 84 ? 11.012 -2.963 -14.786 1.00 90.81 84 GLU A N 1
ATOM 636 C CA . GLU A 1 84 ? 10.641 -1.967 -15.805 1.00 90.81 84 GLU A CA 1
ATOM 637 C C . GLU A 1 84 ? 11.187 -0.569 -15.458 1.00 90.81 84 GLU A C 1
ATOM 639 O O . GLU A 1 84 ? 11.729 0.124 -16.320 1.00 90.81 84 GLU A O 1
ATOM 644 N N . TYR A 1 85 ? 11.078 -0.145 -14.192 1.00 92.69 85 TYR A N 1
ATOM 645 C CA . TYR A 1 85 ? 11.644 1.131 -13.743 1.00 92.69 85 TYR A CA 1
ATOM 646 C C . TYR A 1 85 ? 13.173 1.149 -13.842 1.00 92.69 85 TYR A C 1
ATOM 648 O O . TYR A 1 85 ? 13.744 2.141 -14.294 1.00 92.69 85 TYR A O 1
ATOM 656 N N . GLU A 1 86 ? 13.851 0.075 -13.437 1.00 93.75 86 GLU A N 1
ATOM 657 C CA . GLU A 1 86 ? 15.309 -0.007 -13.526 1.00 93.75 86 GLU A CA 1
ATOM 658 C C . GLU A 1 86 ? 15.809 0.008 -14.973 1.00 93.75 86 GLU A C 1
ATOM 660 O O . GLU A 1 86 ? 16.816 0.661 -15.259 1.00 93.75 86 GLU A O 1
ATOM 665 N N . GLU A 1 87 ? 15.103 -0.663 -15.884 1.00 92.25 87 GLU A N 1
ATOM 666 C CA . GLU A 1 87 ? 15.395 -0.655 -17.316 1.00 92.25 87 GLU A CA 1
ATOM 667 C C . GLU A 1 87 ? 15.202 0.739 -17.924 1.00 92.25 87 GLU A C 1
ATOM 669 O O . GLU A 1 87 ? 16.097 1.237 -18.611 1.00 92.25 87 GLU A O 1
ATOM 674 N N . LEU A 1 88 ? 14.082 1.408 -17.624 1.00 92.12 88 LEU A N 1
ATOM 675 C CA . LEU A 1 88 ? 13.837 2.789 -18.051 1.00 92.12 88 LEU A CA 1
ATOM 676 C C . LEU A 1 88 ? 14.905 3.734 -17.501 1.00 92.12 88 LEU A C 1
ATOM 678 O O . LEU A 1 88 ? 15.489 4.513 -18.254 1.00 92.12 88 LEU A O 1
ATOM 682 N N . ARG A 1 89 ? 15.219 3.630 -16.205 1.00 93.94 89 ARG A N 1
ATOM 683 C CA . ARG A 1 89 ? 16.275 4.429 -15.579 1.00 93.94 89 ARG A CA 1
ATOM 684 C C . ARG A 1 89 ? 17.609 4.209 -16.285 1.00 93.94 89 ARG A C 1
ATOM 686 O O . ARG A 1 89 ? 18.313 5.172 -16.562 1.00 93.94 89 ARG A O 1
ATOM 693 N N . ARG A 1 90 ? 17.955 2.955 -16.594 1.00 90.88 90 ARG A N 1
ATOM 694 C CA . ARG A 1 90 ? 19.167 2.615 -17.345 1.00 90.88 90 ARG A CA 1
ATOM 695 C C . ARG A 1 90 ? 19.169 3.264 -18.725 1.00 90.88 90 ARG A C 1
ATOM 697 O O . ARG A 1 90 ? 20.119 3.959 -19.056 1.00 90.88 90 ARG A O 1
ATOM 704 N N . ARG A 1 91 ? 18.101 3.091 -19.500 1.00 88.69 91 ARG A N 1
ATOM 705 C CA . ARG A 1 91 ? 17.993 3.629 -20.862 1.00 88.69 91 ARG A CA 1
ATOM 706 C C . ARG A 1 91 ? 18.099 5.156 -20.912 1.00 88.69 91 ARG A C 1
ATOM 708 O O . ARG A 1 91 ? 18.706 5.677 -21.842 1.00 88.69 91 ARG A O 1
ATOM 715 N N . HIS A 1 92 ? 17.500 5.852 -19.948 1.00 89.31 92 HIS A N 1
ATOM 716 C CA . HIS A 1 92 ? 17.396 7.311 -19.974 1.00 89.31 92 HIS A CA 1
ATOM 717 C C . HIS A 1 92 ? 18.514 8.035 -19.217 1.00 89.31 92 HIS A C 1
ATOM 719 O O . HIS A 1 92 ? 18.863 9.133 -19.621 1.00 89.31 92 HIS A O 1
ATOM 725 N N . TYR A 1 93 ? 19.099 7.434 -18.174 1.00 82.88 93 TYR A N 1
ATOM 726 C CA . TYR A 1 93 ? 20.089 8.111 -17.324 1.00 82.88 93 TYR A CA 1
ATOM 727 C C . TYR A 1 93 ? 21.492 7.483 -17.339 1.00 82.88 93 TYR A C 1
ATOM 729 O O . TYR A 1 93 ? 22.425 8.129 -16.884 1.00 82.88 93 TYR A O 1
ATOM 737 N N . GLN A 1 94 ? 21.701 6.258 -17.852 1.00 64.38 94 GLN A N 1
ATOM 738 C CA . GLN A 1 94 ? 23.064 5.675 -17.931 1.00 64.38 94 GLN A CA 1
ATOM 739 C C . GLN A 1 94 ? 23.835 6.103 -19.189 1.00 64.38 94 GLN A C 1
ATOM 741 O O . GLN A 1 94 ? 25.034 5.857 -19.280 1.00 64.38 94 GLN A O 1
ATOM 746 N N . SER A 1 95 ? 23.168 6.766 -20.136 1.00 57.75 95 SER A N 1
ATOM 747 C CA . SER A 1 95 ? 23.775 7.296 -21.364 1.00 57.75 95 SER A CA 1
ATOM 748 C C . SER A 1 95 ? 24.406 8.687 -21.178 1.00 57.75 95 SER A C 1
ATOM 750 O O . SER A 1 95 ? 25.125 9.136 -22.061 1.00 57.75 95 SER A O 1
ATOM 752 N N . GLU A 1 96 ? 24.163 9.360 -20.046 1.00 56.28 96 GLU A N 1
ATOM 753 C CA . GLU A 1 96 ? 24.594 10.749 -19.790 1.00 56.28 96 GLU A CA 1
ATOM 754 C C . GLU A 1 96 ? 25.745 10.884 -18.778 1.00 56.28 96 GLU A C 1
ATOM 756 O O . GLU A 1 96 ? 26.040 11.986 -18.332 1.00 56.28 96 GLU A O 1
ATOM 761 N N . ASP A 1 97 ? 26.429 9.792 -18.425 1.00 57.50 97 ASP A N 1
ATOM 762 C CA . ASP A 1 97 ? 27.519 9.832 -17.429 1.00 57.50 97 ASP A CA 1
ATOM 763 C C . ASP A 1 97 ? 28.907 9.488 -18.011 1.00 57.50 97 ASP A C 1
ATOM 765 O O . ASP A 1 97 ? 29.834 9.157 -17.274 1.00 57.50 97 ASP A O 1
ATOM 769 N N . GLY A 1 98 ? 29.094 9.557 -19.341 1.00 54.78 98 GLY A N 1
ATOM 770 C CA . GLY A 1 98 ? 30.366 9.126 -19.954 1.00 54.78 98 GLY A CA 1
ATOM 771 C C . GLY A 1 98 ? 30.867 9.806 -21.232 1.00 54.78 98 GLY A C 1
ATOM 772 O O . GLY A 1 98 ? 32.035 9.627 -21.568 1.00 54.78 98 GLY A O 1
ATOM 773 N N . SER A 1 99 ? 30.061 10.586 -21.952 1.00 46.75 99 SER A N 1
ATOM 774 C CA . SER A 1 99 ? 30.490 11.290 -23.176 1.00 46.75 99 SER A CA 1
ATOM 775 C C . SER A 1 99 ? 29.401 12.298 -23.545 1.00 46.75 99 SER A C 1
ATOM 777 O O . SER A 1 99 ? 28.309 11.883 -23.903 1.00 46.75 99 SER A O 1
ATOM 779 N N . GLY A 1 100 ? 29.566 13.595 -23.293 1.00 53.75 100 GLY A N 1
ATOM 780 C CA . GLY A 1 100 ? 30.274 14.490 -24.206 1.00 53.75 100 GLY A CA 1
ATOM 781 C C . GLY A 1 100 ? 29.279 15.097 -25.209 1.00 53.75 100 GLY A C 1
ATOM 782 O O . GLY A 1 100 ? 28.600 14.356 -25.899 1.00 53.75 100 GLY A O 1
ATOM 783 N N . GLU A 1 101 ? 29.243 16.430 -25.283 1.00 40.53 101 GLU A N 1
ATOM 784 C CA . GLU A 1 101 ? 28.432 17.276 -26.181 1.00 40.53 101 GLU A CA 1
ATOM 785 C C . GLU A 1 101 ? 26.949 17.510 -25.842 1.00 40.53 101 GLU A C 1
ATOM 787 O O . GLU A 1 101 ? 26.061 16.694 -26.066 1.00 40.53 101 GLU A O 1
ATOM 792 N N . LEU A 1 102 ? 26.691 18.753 -25.425 1.00 48.72 102 LEU A N 1
ATOM 793 C CA . LEU A 1 102 ? 25.427 19.459 -25.597 1.00 48.72 102 LEU A CA 1
ATOM 794 C C . LEU A 1 102 ? 25.037 19.454 -27.087 1.00 48.72 102 LEU A C 1
ATOM 796 O O . LEU A 1 102 ? 25.447 20.329 -27.849 1.00 48.72 102 LEU A O 1
ATOM 800 N N . GLY A 1 103 ? 24.243 18.470 -27.506 1.00 45.28 103 GLY A N 1
ATOM 801 C CA . GLY A 1 103 ? 23.543 18.515 -28.787 1.00 45.28 103 GLY A CA 1
ATOM 802 C C . GLY A 1 103 ? 22.563 19.701 -28.805 1.00 45.28 103 GLY A C 1
ATOM 803 O O . GLY A 1 103 ? 21.849 19.914 -27.823 1.00 45.28 103 GLY A O 1
ATOM 804 N N . PRO A 1 104 ? 22.487 20.498 -29.885 1.00 53.25 104 PRO A N 1
ATOM 805 C CA . PRO A 1 104 ? 21.772 21.774 -29.908 1.00 53.25 104 PRO A CA 1
ATOM 806 C C . PRO A 1 104 ? 20.262 21.591 -30.139 1.00 53.25 104 PRO A C 1
ATOM 808 O O . PRO A 1 104 ? 19.6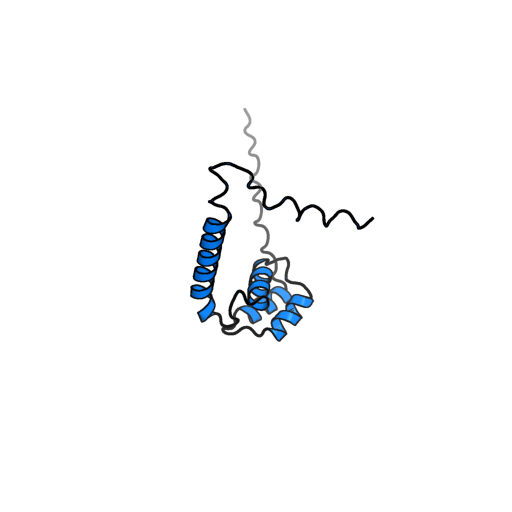96 22.216 -31.032 1.00 53.25 104 PRO A O 1
ATOM 811 N N . HIS A 1 105 ? 19.597 20.720 -29.374 1.00 53.12 105 HIS A N 1
ATOM 812 C CA . HIS A 1 105 ? 18.167 20.431 -29.557 1.00 53.12 105 HIS A CA 1
ATOM 813 C C . HIS A 1 105 ? 17.261 20.916 -28.409 1.00 53.12 105 HIS A C 1
ATOM 815 O O . HIS A 1 105 ? 16.047 20.772 -28.493 1.00 53.12 105 HIS A O 1
ATOM 821 N N . ASP A 1 106 ? 17.814 21.581 -27.389 1.00 47.94 106 ASP A N 1
ATOM 822 C CA . ASP A 1 106 ? 17.032 22.125 -26.262 1.00 47.94 106 ASP A CA 1
ATOM 823 C C . ASP A 1 106 ? 17.183 23.647 -26.075 1.00 47.94 106 ASP A C 1
ATOM 825 O O . ASP A 1 106 ? 16.992 24.181 -24.983 1.00 47.94 106 ASP A O 1
ATOM 829 N N . ALA A 1 107 ? 17.496 24.388 -27.144 1.00 49.50 107 ALA A N 1
ATOM 830 C CA . ALA A 1 107 ? 17.596 25.851 -27.079 1.00 49.50 107 ALA A CA 1
ATOM 831 C C . ALA A 1 107 ? 16.235 26.587 -27.087 1.00 49.50 107 ALA A C 1
ATOM 833 O O . ALA A 1 107 ? 16.193 27.757 -26.711 1.00 49.50 107 ALA A O 1
ATOM 834 N N . GLU A 1 108 ? 15.119 25.943 -27.459 1.00 47.50 108 GLU A N 1
ATOM 835 C CA . GLU A 1 108 ? 13.797 26.607 -27.494 1.00 47.50 108 GLU A CA 1
ATOM 836 C C . GLU A 1 108 ? 12.872 26.274 -26.315 1.00 47.50 108 GLU A C 1
ATOM 838 O O . GLU A 1 108 ? 12.037 27.101 -25.944 1.00 47.50 108 GLU A O 1
ATOM 843 N N . SER A 1 109 ? 13.052 25.139 -25.636 1.00 48.97 109 SER A N 1
ATOM 844 C CA . SER A 1 109 ? 12.174 24.751 -24.517 1.00 48.97 109 SER A CA 1
ATOM 845 C C . SER A 1 109 ? 12.387 25.600 -23.250 1.00 48.97 109 SER A C 1
ATOM 847 O O . SER A 1 109 ? 11.522 25.652 -22.377 1.00 48.97 109 SER A O 1
ATOM 849 N N . GLY A 1 110 ? 13.513 26.317 -23.151 1.00 47.53 110 GLY A N 1
ATOM 850 C CA . GLY A 1 110 ? 13.812 27.242 -22.050 1.00 47.53 110 GLY A CA 1
ATOM 851 C C . GLY A 1 110 ? 13.205 28.646 -22.192 1.00 47.53 110 GLY A C 1
ATOM 852 O O . GLY A 1 110 ? 13.221 29.413 -21.228 1.00 47.53 110 GLY A O 1
ATOM 853 N N . ALA A 1 111 ? 12.664 29.008 -23.362 1.00 49.84 111 ALA A N 1
ATOM 854 C CA . ALA A 1 111 ? 12.181 30.368 -23.627 1.00 49.84 111 ALA A CA 1
ATOM 855 C C . ALA A 1 111 ? 10.724 30.615 -23.186 1.00 49.84 111 ALA A C 1
ATOM 857 O O . ALA A 1 111 ? 10.309 31.765 -23.052 1.00 49.84 111 ALA A O 1
ATOM 858 N N . THR A 1 112 ? 9.938 29.570 -22.907 1.00 56.16 112 THR A N 1
ATOM 859 C CA . THR A 1 112 ? 8.492 29.714 -22.641 1.00 56.16 112 THR A CA 1
ATOM 860 C C . THR A 1 112 ? 8.148 30.031 -21.178 1.00 56.16 112 THR A C 1
ATOM 862 O O . THR A 1 112 ? 7.010 30.373 -20.871 1.00 56.16 112 THR A O 1
ATOM 865 N N . LEU A 1 113 ? 9.117 29.987 -20.256 1.00 54.38 113 LEU A N 1
ATOM 866 C CA . LEU A 1 113 ? 8.904 30.256 -18.823 1.00 54.38 113 LEU A CA 1
ATOM 867 C C . LEU A 1 113 ? 9.523 31.584 -18.362 1.00 54.38 113 LEU A C 1
ATOM 869 O O . LEU A 1 113 ? 10.121 31.679 -17.292 1.00 54.38 113 LEU A O 1
ATOM 873 N N . ARG A 1 114 ? 9.366 32.643 -19.162 1.00 55.59 114 ARG A N 1
ATOM 874 C CA . ARG A 1 114 ? 9.676 34.024 -18.746 1.00 55.59 114 ARG A CA 1
ATOM 875 C C . ARG A 1 114 ? 8.537 35.006 -18.996 1.00 55.59 114 ARG A C 1
ATOM 877 O O . ARG A 1 114 ? 8.784 36.168 -19.300 1.00 55.59 114 ARG A O 1
ATOM 884 N N . GLN A 1 115 ? 7.289 34.570 -18.833 1.00 55.72 115 GLN A N 1
ATOM 885 C CA . GLN A 1 115 ? 6.163 35.496 -18.952 1.00 55.72 115 GLN A CA 1
ATOM 886 C C . GLN A 1 115 ? 5.008 35.208 -17.998 1.00 55.72 115 GLN A C 1
ATOM 888 O O . GLN A 1 115 ? 3.848 35.194 -18.391 1.00 55.72 115 GLN A O 1
ATOM 893 N N . ILE A 1 116 ? 5.333 35.029 -16.719 1.00 56.59 116 ILE A N 1
ATOM 894 C CA . ILE A 1 116 ? 4.386 35.312 -15.640 1.00 56.59 116 ILE A CA 1
ATOM 895 C C . ILE A 1 116 ? 5.146 36.137 -14.600 1.00 56.59 116 ILE A C 1
ATOM 897 O O . ILE A 1 116 ? 5.892 35.602 -13.780 1.00 56.59 116 ILE A O 1
ATOM 901 N N . ARG A 1 117 ? 5.009 37.457 -14.719 1.00 48.25 117 ARG A N 1
ATOM 902 C CA . ARG A 1 117 ? 5.245 38.433 -13.658 1.00 48.25 117 ARG A CA 1
ATOM 903 C C . ARG A 1 117 ? 3.913 39.094 -13.357 1.00 48.25 117 ARG A C 1
ATOM 905 O O . ARG A 1 117 ? 3.190 39.357 -14.342 1.00 48.25 117 ARG A O 1
#

Radius of gyration: 25.96 Å; chains: 1; bounding box: 56×52×79 Å

pLDDT: mean 76.19, std 17.92, range [40.12, 94.19]